Protein AF-A0A7K2QIN0-F1 (afdb_monomer)

Nearest PDB structures (foldseek):
  1wmi-assembly1_A  TM=4.877E-01  e=6.722E-01  Pyrococcus horikoshii OT3
  4yz2-assembly1_A  TM=4.339E-01  e=1.036E+00  Streptococcus pneumoniae
  4yw5-assembly1_A  TM=4.782E-01  e=1.805E+00  Streptococcus pneumoniae TIGR4
  7tug-assembly1_D  TM=4.801E-01  e=1.410E+00  Homo sapiens
  4yz5-assembly2_B  TM=4.231E-01  e=1.036E+00  Streptococcus pneumoniae

Mean predicted aligned error: 6.1 Å

Structure (mmCIF, N/CA/C/O backbone):
data_AF-A0A7K2QIN0-F1
#
_entry.id   AF-A0A7K2QIN0-F1
#
loop_
_atom_site.group_PDB
_atom_site.id
_atom_site.type_symbol
_atom_site.label_atom_id
_atom_site.label_alt_id
_atom_site.label_comp_id
_atom_site.label_asym_id
_atom_site.label_entity_id
_atom_site.label_seq_id
_atom_site.pdbx_PDB_ins_code
_atom_site.Cartn_x
_atom_site.Cartn_y
_atom_site.Cartn_z
_atom_site.occupancy
_atom_site.B_iso_or_equiv
_atom_site.auth_seq_id
_atom_site.auth_comp_id
_atom_site.auth_asym_id
_atom_site.auth_atom_id
_atom_site.pdbx_PDB_model_num
ATOM 1 N N . ARG A 1 1 ? -6.966 -1.795 -21.982 1.00 63.78 1 ARG A N 1
ATOM 2 C CA . ARG A 1 1 ? -6.096 -0.901 -21.179 1.00 63.78 1 ARG A CA 1
ATOM 3 C C . ARG A 1 1 ? -5.586 -1.725 -20.009 1.00 63.78 1 ARG A C 1
ATOM 5 O O . ARG A 1 1 ? -6.381 -2.480 -19.471 1.00 63.78 1 ARG A O 1
ATOM 12 N N . VAL A 1 2 ? -4.290 -1.674 -19.702 1.00 74.50 2 VAL A N 1
ATOM 13 C CA . VAL A 1 2 ? -3.728 -2.404 -18.558 1.00 74.50 2 VAL A CA 1
ATOM 14 C C . VAL A 1 2 ? -3.184 -1.369 -17.577 1.00 74.50 2 VAL A C 1
ATOM 16 O O . VAL A 1 2 ? -2.279 -0.613 -17.923 1.00 74.50 2 VAL A O 1
ATOM 19 N N . ASP A 1 3 ? -3.805 -1.284 -16.408 1.00 82.94 3 ASP A N 1
ATOM 20 C CA . ASP A 1 3 ? -3.507 -0.332 -15.332 1.00 82.94 3 ASP A CA 1
ATOM 21 C C . ASP A 1 3 ? -3.705 -1.020 -13.965 1.00 82.94 3 ASP A C 1
ATOM 23 O O . ASP A 1 3 ? -3.750 -2.253 -13.894 1.00 82.94 3 ASP A O 1
ATOM 27 N N . PHE A 1 4 ? -3.784 -0.258 -12.869 1.00 83.56 4 PHE A N 1
ATOM 28 C CA . PHE A 1 4 ? -3.933 -0.815 -11.519 1.00 83.56 4 PHE A CA 1
ATOM 29 C C . PHE A 1 4 ? -5.213 -1.629 -11.317 1.00 83.56 4 PHE A C 1
ATOM 31 O O . PHE A 1 4 ? -5.211 -2.538 -10.488 1.00 83.56 4 PHE A O 1
ATOM 38 N N . THR A 1 5 ? -6.263 -1.402 -12.110 1.00 85.25 5 THR A N 1
ATOM 39 C CA . THR A 1 5 ? -7.482 -2.225 -12.037 1.00 85.25 5 THR A CA 1
ATOM 40 C C . THR A 1 5 ? -7.203 -3.692 -12.383 1.00 85.25 5 THR A C 1
ATOM 42 O O . THR A 1 5 ? -7.852 -4.589 -11.851 1.00 85.25 5 THR A O 1
ATOM 45 N N . ALA A 1 6 ? -6.170 -3.964 -13.190 1.00 88.06 6 ALA A N 1
ATOM 46 C CA . ALA A 1 6 ? -5.749 -5.312 -13.571 1.00 88.06 6 ALA A CA 1
ATOM 47 C C . ALA A 1 6 ? -4.777 -5.974 -12.571 1.00 88.06 6 ALA A C 1
ATOM 49 O O . ALA A 1 6 ? -4.314 -7.093 -12.808 1.00 88.06 6 ALA A O 1
ATOM 50 N N . TRP A 1 7 ? -4.410 -5.301 -11.474 1.00 90.81 7 TRP A N 1
ATOM 51 C CA . TRP A 1 7 ? -3.478 -5.850 -10.489 1.00 90.81 7 TRP A CA 1
ATOM 52 C C . TRP A 1 7 ? -4.209 -6.748 -9.477 1.00 90.81 7 TRP A C 1
ATOM 54 O O . TRP A 1 7 ? -5.099 -6.276 -8.768 1.00 90.81 7 TRP A O 1
ATOM 64 N N . PRO A 1 8 ? -3.819 -8.027 -9.325 1.00 91.94 8 PRO A N 1
ATOM 65 C CA . PRO A 1 8 ? -4.333 -8.847 -8.238 1.00 91.94 8 PRO A CA 1
ATOM 66 C C . PRO A 1 8 ? -3.741 -8.395 -6.896 1.00 91.94 8 PRO A C 1
ATOM 68 O O . PRO A 1 8 ? -2.613 -7.890 -6.840 1.00 91.94 8 PRO A O 1
ATOM 71 N N . ALA A 1 9 ? -4.467 -8.652 -5.806 1.00 95.06 9 ALA A N 1
ATOM 72 C CA . ALA A 1 9 ? -3.942 -8.488 -4.454 1.00 95.06 9 ALA A CA 1
ATOM 73 C C . ALA A 1 9 ? -2.729 -9.408 -4.239 1.00 95.06 9 ALA A C 1
ATOM 75 O O . ALA A 1 9 ? -2.783 -10.603 -4.540 1.00 95.06 9 ALA A O 1
ATOM 76 N N . ARG A 1 10 ? -1.623 -8.863 -3.717 1.00 95.50 10 ARG A N 1
ATOM 77 C CA . ARG A 1 10 ? -0.371 -9.610 -3.497 1.00 95.50 10 ARG A CA 1
ATOM 78 C C . ARG A 1 10 ? 0.218 -9.382 -2.109 1.00 95.50 10 ARG A C 1
ATOM 80 O O . ARG A 1 10 ? -0.046 -8.378 -1.458 1.00 95.50 10 ARG A O 1
ATOM 87 N N . GLY A 1 11 ? 1.063 -10.314 -1.678 1.00 95.44 11 GLY A N 1
ATOM 88 C CA . GLY A 1 11 ? 1.735 -10.274 -0.381 1.00 95.44 11 GLY A CA 1
ATOM 89 C C . GLY A 1 11 ? 1.108 -11.206 0.659 1.00 95.44 11 GLY A C 1
ATOM 90 O O . GLY A 1 11 ? -0.050 -11.616 0.560 1.00 95.44 11 GLY A O 1
ATOM 91 N N . ALA A 1 12 ? 1.915 -11.570 1.655 1.00 95.12 12 ALA A N 1
ATOM 92 C CA . ALA A 1 12 ? 1.586 -12.602 2.639 1.00 95.12 12 ALA A CA 1
ATOM 93 C C . ALA A 1 12 ? 0.463 -12.205 3.616 1.00 95.12 12 ALA A C 1
ATOM 95 O O . ALA A 1 12 ? -0.107 -13.068 4.278 1.00 95.12 12 ALA A O 1
ATOM 96 N N . ARG A 1 13 ? 0.128 -10.912 3.710 1.00 97.12 13 ARG A N 1
ATOM 97 C CA . ARG A 1 13 ? -0.859 -10.371 4.661 1.00 97.12 13 ARG A CA 1
ATOM 98 C C . ARG A 1 13 ? -2.189 -10.009 4.006 1.00 97.12 13 ARG A C 1
ATOM 100 O O . ARG A 1 13 ? -3.019 -9.357 4.627 1.00 97.12 13 ARG A O 1
ATOM 107 N N . THR A 1 14 ? -2.423 -10.432 2.768 1.00 96.81 14 THR A N 1
ATOM 108 C CA . THR A 1 14 ? -3.680 -10.158 2.045 1.00 96.81 14 THR A CA 1
ATOM 109 C C . THR A 1 14 ? -4.922 -10.718 2.748 1.00 96.81 14 THR A C 1
ATOM 111 O O . THR A 1 14 ? -6.007 -10.173 2.577 1.00 96.81 14 THR A O 1
ATOM 114 N N . GLY A 1 15 ? -4.76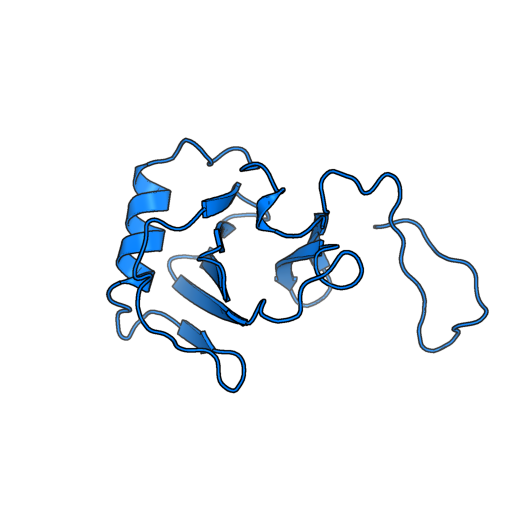9 -11.749 3.587 1.00 96.00 15 GLY A N 1
ATOM 115 C CA . GLY A 1 15 ? -5.832 -12.288 4.446 1.00 96.00 15 GLY A CA 1
ATOM 116 C C . GLY A 1 15 ? -5.899 -11.704 5.867 1.00 96.00 15 GLY A C 1
ATOM 117 O O . GLY A 1 15 ? -6.775 -12.097 6.639 1.00 96.00 15 GLY A O 1
ATOM 118 N N . ASP A 1 16 ? -4.996 -10.793 6.247 1.00 97.75 16 ASP A N 1
ATOM 119 C CA . ASP A 1 16 ? -4.919 -10.233 7.603 1.00 97.75 16 ASP A CA 1
ATOM 120 C C . ASP A 1 16 ? -5.995 -9.157 7.810 1.00 97.75 16 ASP A C 1
ATOM 122 O O . ASP A 1 16 ? -5.766 -7.954 7.668 1.00 97.75 16 ASP A O 1
ATOM 126 N N . ARG A 1 17 ? -7.210 -9.600 8.146 1.00 96.69 17 ARG A N 1
ATOM 127 C CA . ARG A 1 17 ? -8.368 -8.711 8.329 1.00 96.69 17 ARG A CA 1
ATOM 128 C C . ARG A 1 17 ? -8.130 -7.625 9.376 1.00 96.69 17 ARG A C 1
ATOM 130 O O . ARG A 1 17 ? -8.635 -6.519 9.216 1.00 96.69 17 ARG A O 1
ATOM 137 N N . THR A 1 18 ? -7.357 -7.914 10.421 1.00 97.12 18 THR A N 1
ATOM 138 C CA . THR A 1 18 ? -7.060 -6.947 11.483 1.00 97.12 18 THR A CA 1
ATO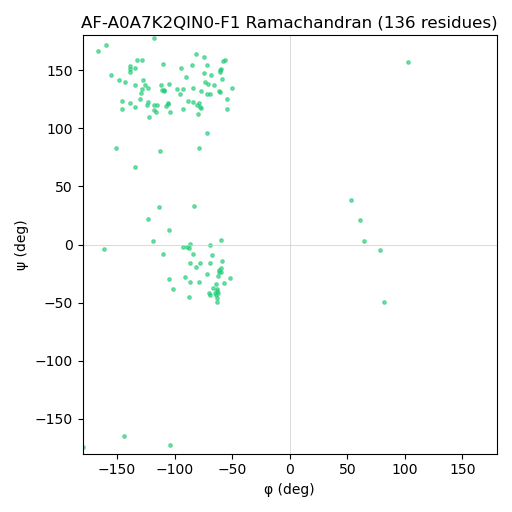M 139 C C . THR A 1 18 ? -6.167 -5.826 10.956 1.00 97.12 18 THR A C 1
ATOM 141 O O . THR A 1 18 ? -6.429 -4.656 11.234 1.00 97.12 18 THR A O 1
ATOM 144 N N . LEU A 1 19 ? -5.132 -6.156 10.176 1.00 96.81 19 LEU A N 1
ATOM 145 C CA . LEU A 1 19 ? -4.289 -5.161 9.511 1.00 96.81 19 LEU A CA 1
ATOM 146 C C . LEU A 1 19 ? -5.096 -4.327 8.507 1.00 96.81 19 LEU A C 1
ATOM 148 O O . LEU A 1 19 ? -5.010 -3.100 8.525 1.00 96.81 19 LEU A O 1
ATOM 152 N N . LEU A 1 20 ? -5.915 -4.977 7.677 1.00 97.06 20 LEU A N 1
ATOM 153 C CA . LEU A 1 20 ? -6.735 -4.288 6.676 1.00 97.06 20 LEU A CA 1
ATOM 154 C C . LEU A 1 20 ? -7.753 -3.339 7.322 1.00 97.06 20 LEU A C 1
ATOM 156 O O . LEU A 1 20 ? -7.895 -2.202 6.877 1.00 97.06 20 LEU A O 1
ATOM 160 N N . ALA A 1 21 ? -8.405 -3.761 8.409 1.00 95.56 21 ALA A N 1
ATOM 161 C CA . ALA A 1 21 ? -9.329 -2.916 9.161 1.00 95.56 21 ALA A CA 1
ATOM 162 C C . ALA A 1 21 ? -8.623 -1.702 9.782 1.00 95.56 21 ALA A C 1
ATOM 164 O O . ALA A 1 21 ? -9.161 -0.597 9.735 1.00 95.56 21 ALA A O 1
ATOM 165 N N . ARG A 1 22 ? -7.401 -1.866 10.314 1.00 95.75 22 ARG A N 1
ATOM 166 C CA . ARG A 1 22 ? -6.605 -0.725 10.802 1.00 95.75 22 ARG A CA 1
ATOM 167 C C . ARG A 1 22 ? -6.222 0.228 9.678 1.00 95.75 22 ARG A C 1
ATOM 169 O O . ARG A 1 22 ? -6.296 1.438 9.879 1.00 95.75 22 ARG A O 1
ATOM 176 N N . ALA A 1 23 ? -5.828 -0.295 8.520 1.00 96.25 23 ALA A N 1
ATOM 177 C CA . ALA A 1 23 ? -5.451 0.521 7.373 1.00 96.25 23 AL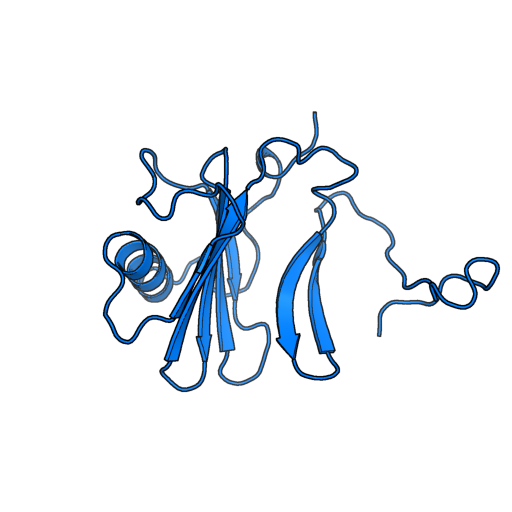A A CA 1
ATOM 178 C C . ALA A 1 23 ? -6.643 1.353 6.868 1.00 96.25 23 ALA A C 1
ATOM 180 O O . ALA A 1 23 ? -6.538 2.575 6.767 1.00 96.25 23 ALA A O 1
ATOM 181 N N . LEU A 1 24 ? -7.800 0.714 6.655 1.00 95.00 24 LEU A N 1
ATOM 182 C CA . LEU A 1 24 ? -9.035 1.390 6.244 1.00 95.00 24 LEU A CA 1
ATOM 183 C C . LEU A 1 24 ? -9.544 2.363 7.309 1.00 95.00 24 LEU A C 1
ATOM 185 O O . LEU A 1 24 ? -9.895 3.487 6.977 1.00 95.00 24 LEU A O 1
ATOM 189 N N . GLY A 1 25 ? -9.533 1.974 8.586 1.00 94.38 25 GLY A N 1
ATOM 190 C CA . GLY A 1 25 ? -9.935 2.857 9.682 1.00 94.38 25 GLY A CA 1
ATOM 191 C C . GLY A 1 25 ? -9.024 4.079 9.819 1.00 94.38 25 GLY A C 1
ATOM 192 O O . GLY A 1 25 ? -9.510 5.182 10.046 1.00 94.38 25 GLY A O 1
ATOM 193 N N . THR A 1 26 ? -7.712 3.907 9.615 1.00 95.12 26 THR A N 1
ATOM 194 C CA . THR A 1 26 ? -6.761 5.030 9.620 1.00 95.12 26 THR A CA 1
ATOM 195 C C . THR A 1 26 ? -7.010 5.970 8.446 1.00 95.12 26 THR A C 1
ATOM 197 O O . THR A 1 26 ? -6.889 7.176 8.615 1.00 95.12 26 THR A O 1
ATOM 200 N N . TRP A 1 27 ? -7.369 5.446 7.273 1.00 93.50 27 TRP A N 1
ATOM 201 C CA . TRP A 1 27 ? -7.732 6.284 6.131 1.00 93.50 27 TRP A CA 1
ATOM 202 C C . TRP A 1 27 ? -9.076 6.991 6.337 1.00 93.50 27 TRP A C 1
ATOM 204 O O . TRP A 1 27 ? -9.181 8.185 6.085 1.00 93.50 27 TRP A O 1
ATOM 214 N N . ALA A 1 28 ? -10.074 6.292 6.875 1.00 92.56 28 ALA A N 1
ATOM 215 C CA . ALA A 1 28 ? -11.390 6.856 7.146 1.00 92.56 28 ALA A CA 1
ATOM 216 C C . ALA A 1 28 ? -11.360 7.971 8.205 1.00 92.56 28 ALA A C 1
ATOM 218 O O . ALA A 1 28 ? -12.154 8.908 8.159 1.00 92.56 28 ALA A O 1
ATOM 219 N N . SER A 1 29 ? -10.473 7.864 9.195 1.00 92.06 29 SER A N 1
ATOM 220 C CA . SER A 1 29 ? -10.327 8.854 10.265 1.00 92.06 29 SER A CA 1
ATOM 221 C C . SER A 1 29 ? -8.885 8.880 10.785 1.00 92.06 29 SER A C 1
ATOM 223 O O . SER A 1 29 ? -8.576 8.241 11.799 1.00 92.06 29 SER A O 1
ATOM 225 N N . PRO A 1 30 ? -7.982 9.616 10.108 1.00 90.81 30 PRO A N 1
ATOM 226 C CA . PRO A 1 30 ? -6.604 9.760 10.550 1.00 90.81 30 PRO A CA 1
ATOM 227 C C . PRO A 1 30 ? -6.548 10.435 11.921 1.00 90.81 30 PRO A C 1
ATOM 229 O O . PRO A 1 30 ? -7.169 11.471 12.155 1.00 90.81 30 PRO A O 1
ATOM 232 N N . THR A 1 31 ? -5.781 9.862 12.843 1.00 90.56 31 THR A N 1
ATOM 233 C CA . THR A 1 31 ? -5.515 10.504 14.137 1.00 90.56 31 THR A CA 1
ATOM 234 C C . THR A 1 31 ? -4.401 11.539 14.002 1.00 90.56 31 THR A C 1
ATOM 236 O O . THR A 1 31 ? -3.599 11.473 13.073 1.00 90.56 31 THR A O 1
ATOM 239 N N . SER A 1 32 ? -4.256 12.435 14.982 1.00 87.69 32 SER A N 1
ATOM 240 C CA . SER A 1 32 ? -3.138 13.395 15.032 1.00 87.69 32 SER A CA 1
ATOM 241 C C . SER A 1 32 ? -1.748 12.741 15.073 1.00 87.69 32 SER A C 1
ATOM 243 O O . SER A 1 32 ? -0.754 13.378 14.738 1.00 87.69 32 SER A O 1
ATOM 245 N N . ALA A 1 33 ? -1.663 11.466 15.465 1.00 89.81 33 ALA A N 1
ATOM 246 C CA . ALA A 1 33 ? -0.428 10.684 15.453 1.00 89.81 33 ALA A CA 1
ATOM 247 C C . ALA A 1 33 ? -0.115 10.046 14.084 1.00 89.81 33 ALA A C 1
ATOM 249 O O . ALA A 1 33 ? 0.957 9.462 13.912 1.00 89.81 33 ALA A O 1
ATOM 250 N N . THR A 1 34 ? -1.048 10.116 13.130 1.00 94.06 34 THR A N 1
ATOM 251 C CA . THR A 1 34 ? -0.886 9.568 11.781 1.00 94.06 34 THR A CA 1
ATOM 252 C C . THR A 1 34 ? -0.250 10.618 10.882 1.00 94.06 34 THR A C 1
ATOM 254 O O . THR A 1 34 ? -0.782 11.713 10.717 1.00 94.06 34 THR A O 1
ATOM 257 N N . VAL A 1 35 ? 0.877 10.279 10.260 1.00 94.19 35 VAL A N 1
ATOM 258 C CA . VAL A 1 35 ? 1.495 11.150 9.253 1.00 94.19 35 VAL A CA 1
ATOM 259 C C . VAL A 1 35 ? 0.753 10.964 7.935 1.00 94.19 35 VAL A C 1
ATOM 261 O O . VAL A 1 35 ? 0.832 9.894 7.337 1.00 94.19 35 VAL A O 1
ATOM 264 N N . VAL A 1 36 ? 0.038 11.988 7.478 1.00 93.81 36 VAL A N 1
ATOM 265 C CA . VAL A 1 36 ? -0.672 11.963 6.192 1.00 93.81 36 VAL A CA 1
ATOM 266 C C . VAL A 1 36 ? 0.086 12.823 5.190 1.00 93.81 36 VAL A C 1
ATOM 268 O O . VAL A 1 36 ? 0.309 14.007 5.425 1.00 93.81 36 VAL A O 1
ATOM 271 N N . THR A 1 37 ? 0.488 12.217 4.078 1.00 91.75 37 THR A N 1
ATOM 272 C CA . THR A 1 37 ? 1.133 12.892 2.952 1.00 91.75 37 THR A CA 1
ATOM 273 C C . THR A 1 37 ? 0.246 12.743 1.729 1.00 91.75 37 THR A C 1
ATOM 275 O O . THR A 1 37 ? -0.026 11.630 1.283 1.00 91.75 37 THR A O 1
ATOM 278 N N . THR A 1 38 ? -0.204 13.861 1.173 1.00 88.50 38 THR A N 1
ATOM 279 C CA . THR A 1 38 ? -0.990 13.899 -0.060 1.00 88.50 38 THR A CA 1
ATOM 280 C C . THR A 1 38 ? -0.154 14.481 -1.189 1.00 88.50 38 THR A C 1
ATOM 282 O O . THR A 1 38 ? 0.502 15.513 -1.039 1.00 88.50 38 THR A O 1
ATOM 285 N N . ALA A 1 39 ? -0.174 13.822 -2.346 1.00 83.69 39 ALA A N 1
ATOM 286 C CA . ALA A 1 39 ? 0.322 14.429 -3.571 1.00 83.69 39 ALA A CA 1
ATOM 287 C C . ALA A 1 39 ? -0.481 15.712 -3.874 1.00 83.69 39 ALA A C 1
ATOM 289 O O . ALA A 1 39 ? -1.660 15.795 -3.511 1.00 83.69 39 ALA A O 1
ATOM 290 N N . PRO A 1 40 ? 0.114 16.711 -4.553 1.00 80.00 40 PRO A N 1
ATOM 291 C CA . PRO A 1 40 ? -0.606 17.916 -4.946 1.00 80.00 40 PRO A CA 1
ATOM 292 C C . PRO A 1 40 ? -1.921 17.566 -5.641 1.00 80.00 40 PRO A C 1
ATOM 294 O O . PRO A 1 40 ? -1.945 16.693 -6.508 1.00 80.00 40 PRO A O 1
ATOM 297 N N . THR A 1 41 ? -3.009 18.246 -5.269 1.00 76.12 41 THR A N 1
ATOM 298 C CA . THR A 1 41 ? -4.374 18.038 -5.798 1.00 76.12 41 THR A CA 1
ATOM 299 C C . THR A 1 41 ? -5.018 16.675 -5.500 1.00 76.12 41 THR A C 1
ATOM 301 O O . THR A 1 41 ? -6.139 16.440 -5.941 1.00 76.12 41 THR A O 1
ATOM 304 N N . ALA A 1 42 ? -4.362 15.781 -4.749 1.00 79.38 42 ALA A N 1
ATOM 305 C CA . ALA A 1 42 ? -4.980 14.549 -4.266 1.00 79.38 42 ALA A CA 1
ATOM 306 C C . ALA A 1 42 ? -5.895 14.844 -3.068 1.00 79.38 42 ALA A C 1
ATOM 308 O O . ALA A 1 42 ? -5.481 15.510 -2.117 1.00 79.38 42 ALA A O 1
ATOM 309 N N . SER A 1 43 ? -7.119 14.311 -3.086 1.00 81.19 43 SER A N 1
ATOM 310 C CA . SER A 1 43 ? -7.998 14.355 -1.914 1.00 81.19 43 SER A CA 1
ATOM 311 C C . SER A 1 43 ? -7.510 13.371 -0.847 1.00 81.19 43 SER A C 1
ATOM 313 O O . SER A 1 43 ? -7.106 12.253 -1.172 1.00 81.19 43 SER A O 1
ATOM 315 N N . ALA A 1 44 ? -7.569 13.770 0.425 1.00 82.38 44 ALA A N 1
ATOM 316 C CA . ALA A 1 44 ? -7.349 12.878 1.565 1.00 82.38 44 ALA A CA 1
ATOM 317 C C . ALA A 1 44 ? -8.631 12.167 2.021 1.00 82.38 44 ALA A C 1
ATOM 319 O O . ALA A 1 44 ? -8.579 11.369 2.956 1.00 82.38 44 ALA A O 1
ATOM 320 N N . GLU A 1 45 ? -9.774 12.475 1.402 1.00 84.88 45 GLU A N 1
ATOM 321 C CA . GLU A 1 45 ? -11.057 11.940 1.838 1.00 84.88 45 GLU A CA 1
ATOM 322 C C . GLU A 1 45 ? -11.088 10.409 1.762 1.00 84.88 45 GLU A C 1
ATOM 324 O O . GLU A 1 45 ? -10.403 9.822 0.908 1.00 84.88 45 GLU A O 1
ATOM 329 N N . PRO A 1 46 ? -11.877 9.765 2.639 1.00 81.12 46 PRO A N 1
ATOM 330 C CA . PRO A 1 46 ? -12.108 8.329 2.591 1.00 81.12 46 PRO A CA 1
ATOM 331 C C . PRO A 1 46 ? -12.651 7.891 1.221 1.00 81.12 46 PRO A C 1
ATOM 333 O O . PRO A 1 46 ? -13.211 8.708 0.486 1.00 81.12 46 PRO A O 1
ATOM 336 N N . PRO A 1 47 ? -12.508 6.609 0.856 1.00 79.25 47 PRO A N 1
ATOM 337 C CA . PRO A 1 47 ? -13.011 6.134 -0.420 1.00 79.25 47 PRO A CA 1
ATOM 338 C C . PRO A 1 47 ? -14.542 6.093 -0.408 1.00 79.25 47 PRO A C 1
ATOM 340 O O . PRO A 1 47 ? -15.151 5.624 0.554 1.00 79.25 47 PRO A O 1
ATOM 343 N N . GLU A 1 48 ? -15.161 6.530 -1.504 1.00 81.62 48 GLU A N 1
ATOM 344 C CA . GLU A 1 48 ? -16.620 6.464 -1.680 1.00 81.62 48 GLU A CA 1
ATOM 345 C C . GLU A 1 48 ? -17.121 5.027 -1.904 1.00 81.62 48 GLU A C 1
ATOM 347 O O . GLU A 1 48 ? -18.261 4.691 -1.590 1.00 81.62 48 GLU A O 1
ATOM 352 N N . HIS A 1 49 ? -16.248 4.160 -2.422 1.00 84.25 49 HIS A N 1
ATOM 353 C CA . HIS A 1 49 ? -16.531 2.765 -2.752 1.00 84.25 49 HIS A CA 1
ATOM 354 C C . HIS A 1 49 ? -15.491 1.839 -2.112 1.00 84.25 49 HIS A C 1
ATOM 356 O O . HIS A 1 49 ? -14.384 2.284 -1.812 1.00 84.25 49 HIS A O 1
ATOM 362 N N . PRO A 1 50 ? -15.784 0.539 -1.919 1.00 86.88 50 PRO A N 1
ATOM 363 C CA . PRO A 1 50 ? -14.795 -0.404 -1.408 1.00 86.88 50 PRO A CA 1
ATOM 364 C C . PRO A 1 50 ? -13.520 -0.391 -2.270 1.00 86.88 50 PRO A C 1
ATOM 366 O O . PRO A 1 50 ? -13.589 -0.738 -3.453 1.00 86.88 50 PRO A O 1
ATOM 369 N N . PRO A 1 51 ? -12.358 -0.003 -1.716 1.00 92.56 51 PRO A N 1
ATOM 370 C CA . PRO A 1 51 ? -11.144 0.100 -2.504 1.00 92.56 51 PRO A CA 1
ATOM 371 C C . PRO A 1 51 ? -10.583 -1.290 -2.825 1.00 92.56 51 PRO A C 1
ATOM 373 O O . PRO A 1 51 ? -10.656 -2.226 -2.023 1.00 92.56 51 PRO A O 1
ATOM 376 N N . GLN A 1 52 ? -9.960 -1.419 -3.992 1.00 93.94 52 GLN A N 1
ATOM 377 C CA . GLN A 1 52 ? -9.253 -2.622 -4.410 1.00 93.94 52 GLN A CA 1
ATOM 378 C C . GLN A 1 52 ? -7.956 -2.777 -3.609 1.00 93.94 52 GLN A C 1
ATOM 380 O O . GLN A 1 52 ? -7.135 -1.863 -3.534 1.00 93.94 52 GLN A O 1
ATOM 385 N N . LEU A 1 53 ? -7.735 -3.962 -3.040 1.00 96.50 53 LEU A N 1
ATOM 386 C CA . LEU A 1 53 ? -6.466 -4.304 -2.401 1.00 96.50 53 LEU A CA 1
ATOM 387 C C . LEU A 1 53 ? -5.424 -4.667 -3.465 1.00 96.50 53 LEU A C 1
ATOM 389 O O . LEU A 1 53 ? -5.613 -5.623 -4.214 1.00 96.50 53 LEU A O 1
ATOM 393 N N . LEU A 1 54 ? -4.298 -3.954 -3.485 1.00 95.44 54 LEU A N 1
ATOM 394 C CA . LEU A 1 54 ?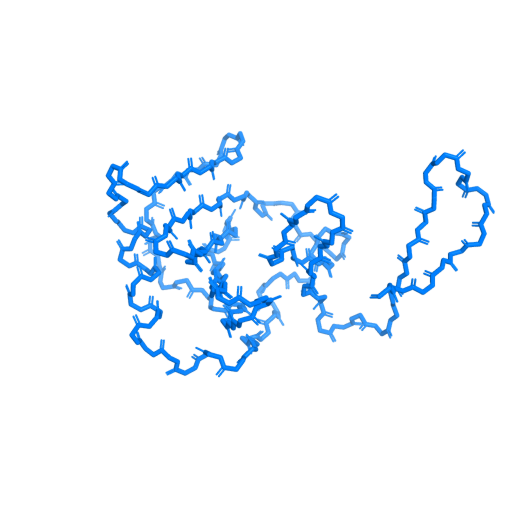 -3.172 -4.255 -4.376 1.00 95.44 54 LEU A CA 1
ATOM 395 C C . LEU A 1 54 ? -2.041 -4.988 -3.656 1.00 95.44 54 LEU A C 1
ATOM 397 O O . LEU A 1 54 ? -1.412 -5.886 -4.222 1.00 95.44 54 LEU A O 1
ATOM 401 N N . PHE A 1 55 ? -1.773 -4.614 -2.405 1.00 96.81 55 PHE A N 1
ATOM 402 C CA . PHE A 1 55 ? -0.716 -5.227 -1.612 1.00 96.81 55 PHE A CA 1
ATOM 403 C C . PHE A 1 55 ? -1.044 -5.247 -0.125 1.00 96.81 55 PHE A C 1
ATOM 405 O O . PHE A 1 55 ? -1.545 -4.261 0.405 1.00 96.81 55 PHE A O 1
ATOM 412 N N . ALA A 1 56 ? -0.681 -6.328 0.557 1.00 97.94 56 ALA A N 1
ATOM 413 C CA . ALA A 1 56 ? -0.532 -6.346 2.006 1.00 97.94 56 ALA A CA 1
ATOM 414 C C . ALA A 1 56 ? 0.615 -7.283 2.395 1.00 97.94 56 ALA A C 1
ATOM 416 O O . ALA A 1 56 ? 0.602 -8.476 2.070 1.00 97.94 56 ALA A O 1
ATOM 417 N N . GLY A 1 57 ? 1.604 -6.769 3.118 1.00 96.56 57 GLY A N 1
ATOM 418 C CA . GLY A 1 57 ? 2.765 -7.561 3.511 1.00 96.56 57 GLY A CA 1
ATOM 419 C C . GLY A 1 57 ? 3.776 -6.791 4.341 1.00 96.56 57 GLY A C 1
ATOM 420 O O . GLY A 1 57 ? 3.563 -5.633 4.692 1.00 96.56 57 GLY A O 1
ATOM 421 N N . ASP A 1 58 ? 4.895 -7.454 4.611 1.00 95.25 58 ASP A N 1
ATOM 422 C CA . ASP A 1 58 ? 5.988 -6.938 5.427 1.00 95.25 58 ASP A CA 1
ATOM 423 C C . ASP A 1 58 ? 7.237 -6.710 4.542 1.00 95.25 58 ASP A C 1
ATOM 425 O O . ASP A 1 58 ? 8.117 -7.569 4.477 1.00 95.25 58 ASP A O 1
ATOM 429 N N . PRO A 1 59 ? 7.322 -5.590 3.793 1.00 90.12 59 PRO A N 1
ATOM 430 C CA . PRO A 1 59 ? 8.448 -5.286 2.896 1.00 90.12 59 PRO A CA 1
ATOM 431 C C . PRO A 1 59 ? 9.765 -4.967 3.627 1.00 90.12 59 PRO A C 1
ATOM 433 O O . PRO A 1 59 ? 10.790 -4.666 3.023 1.00 90.12 59 PRO A O 1
ATOM 436 N N . GLY A 1 60 ? 9.779 -4.976 4.952 1.00 87.06 60 GLY A N 1
ATOM 437 C CA . GLY A 1 60 ? 11.003 -4.787 5.710 1.00 87.06 60 GLY A CA 1
ATOM 438 C C . GLY A 1 60 ? 10.811 -5.157 7.171 1.00 87.06 60 GLY A C 1
ATOM 439 O O . GLY A 1 60 ? 9.674 -5.290 7.632 1.00 87.06 60 GLY A O 1
ATOM 440 N N . PRO A 1 61 ? 11.909 -5.305 7.927 1.00 86.75 61 PRO A N 1
ATOM 441 C CA . PRO A 1 61 ? 11.838 -5.620 9.346 1.00 86.75 61 PRO A CA 1
ATOM 442 C C . PRO A 1 61 ? 10.958 -4.616 10.098 1.00 86.75 61 PRO A C 1
ATOM 444 O O . PRO A 1 61 ? 11.158 -3.402 10.007 1.00 86.75 61 PRO A O 1
ATOM 447 N N . GLY A 1 62 ? 9.954 -5.126 10.816 1.00 90.19 62 GLY A N 1
ATOM 448 C CA . GLY A 1 62 ? 9.036 -4.312 11.620 1.00 90.19 62 GLY A CA 1
ATOM 449 C C . GLY A 1 62 ? 8.223 -3.282 10.827 1.00 90.19 62 GLY A C 1
ATOM 450 O O . GLY A 1 62 ? 7.780 -2.296 11.418 1.00 90.19 62 GLY A O 1
ATOM 451 N N . THR A 1 63 ? 8.074 -3.475 9.511 1.00 93.81 63 THR A N 1
ATOM 452 C CA . THR A 1 63 ? 7.347 -2.570 8.616 1.00 93.81 63 THR A CA 1
ATOM 453 C C . THR A 1 63 ? 6.230 -3.331 7.918 1.00 93.81 63 THR A C 1
ATOM 455 O O . THR A 1 63 ? 6.512 -4.144 7.042 1.00 93.81 63 THR A O 1
ATOM 458 N N . ALA A 1 64 ? 4.979 -3.040 8.270 1.00 96.38 64 ALA A N 1
ATOM 459 C CA . ALA A 1 64 ? 3.806 -3.553 7.569 1.00 96.38 64 ALA A CA 1
ATOM 460 C C . ALA A 1 64 ? 3.296 -2.498 6.584 1.00 96.38 64 ALA A C 1
ATOM 462 O O . ALA A 1 64 ? 3.173 -1.325 6.939 1.00 96.38 64 ALA A O 1
ATO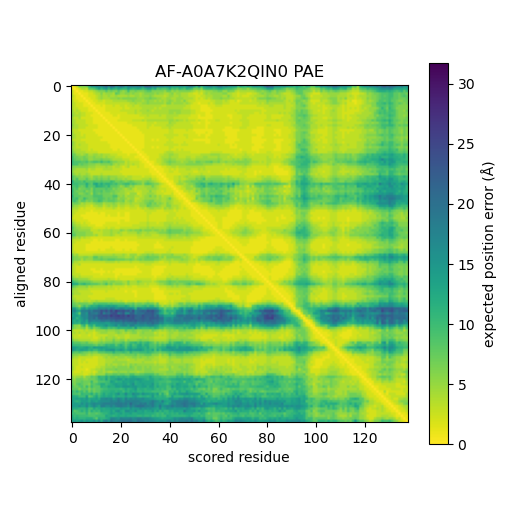M 463 N N . VAL A 1 65 ? 2.993 -2.910 5.354 1.00 97.38 65 VAL A N 1
ATOM 464 C CA . VAL A 1 65 ? 2.483 -2.029 4.298 1.00 97.38 65 VAL A CA 1
ATOM 465 C C . VAL A 1 65 ? 1.214 -2.612 3.702 1.00 97.38 65 VAL A C 1
ATOM 467 O O . VAL A 1 65 ? 1.169 -3.794 3.358 1.00 97.38 65 VAL A O 1
ATOM 470 N N . VAL A 1 66 ? 0.204 -1.759 3.538 1.00 97.88 66 VAL A N 1
ATOM 471 C CA . VAL A 1 66 ? -1.027 -2.053 2.799 1.00 97.88 66 VAL A CA 1
ATOM 472 C C . VAL A 1 66 ? -1.192 -1.013 1.701 1.00 97.88 66 VAL A C 1
ATOM 474 O O . VAL A 1 66 ? -1.012 0.178 1.946 1.00 97.88 66 VAL A O 1
ATOM 477 N N . VAL A 1 67 ? -1.523 -1.455 0.492 1.00 96.69 67 VAL A N 1
ATOM 478 C CA . VAL A 1 67 ? -1.772 -0.572 -0.646 1.00 96.69 67 VAL A CA 1
ATOM 479 C C . VAL A 1 67 ? -3.163 -0.817 -1.202 1.00 96.69 67 VAL A C 1
ATOM 481 O O . VAL A 1 67 ? -3.482 -1.934 -1.618 1.00 96.69 67 VAL A O 1
ATOM 484 N N . PHE A 1 68 ? -3.947 0.253 -1.239 1.00 95.31 68 PHE A N 1
ATOM 485 C CA . PHE A 1 68 ? -5.283 0.305 -1.810 1.00 95.31 68 PHE A CA 1
ATOM 486 C C . PHE A 1 68 ? -5.306 1.132 -3.093 1.00 95.31 68 PHE A C 1
ATOM 488 O O . PHE A 1 68 ? -4.477 2.024 -3.282 1.00 95.31 68 PHE A O 1
ATOM 495 N N . HIS A 1 69 ? -6.289 0.840 -3.938 1.00 92.25 69 HIS A N 1
ATOM 496 C CA . HIS A 1 69 ? -6.641 1.608 -5.122 1.00 92.25 69 HIS A CA 1
ATOM 497 C C . HIS A 1 69 ? -8.147 1.889 -5.121 1.00 92.25 69 HIS A C 1
ATOM 499 O O . HIS A 1 69 ? -8.933 0.947 -5.026 1.00 92.25 69 HIS A O 1
ATOM 505 N N . ASP A 1 70 ? -8.556 3.153 -5.219 1.00 88.75 70 ASP A N 1
ATOM 506 C CA . ASP A 1 70 ? -9.973 3.565 -5.204 1.00 88.75 70 ASP A CA 1
ATOM 507 C C . ASP A 1 70 ? -10.454 4.160 -6.533 1.00 88.75 70 ASP A C 1
ATOM 509 O O . ASP A 1 70 ? -11.344 5.002 -6.546 1.00 88.75 70 ASP A O 1
ATOM 513 N N . ALA A 1 71 ? -9.885 3.671 -7.638 1.00 81.38 71 ALA A N 1
ATOM 514 C CA . ALA A 1 71 ? -10.033 4.155 -9.016 1.00 81.38 71 ALA A CA 1
ATOM 515 C 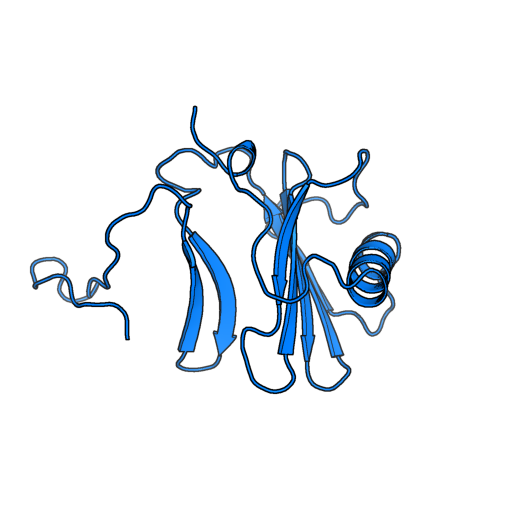C . ALA A 1 71 ? -9.136 5.351 -9.367 1.00 81.38 71 ALA A C 1
ATOM 517 O O . ALA A 1 71 ? -8.408 5.269 -10.358 1.00 81.38 71 ALA A O 1
ATOM 518 N N . ASP A 1 72 ? -9.125 6.397 -8.539 1.00 82.44 72 ASP A N 1
ATOM 519 C CA . ASP A 1 72 ? -8.416 7.651 -8.849 1.00 82.44 72 ASP A CA 1
ATOM 520 C C . ASP A 1 72 ? -7.179 7.895 -7.974 1.00 82.44 72 ASP A C 1
ATOM 522 O O . ASP A 1 72 ? -6.395 8.822 -8.220 1.00 82.44 72 ASP A O 1
ATOM 526 N N . ARG A 1 73 ? -6.969 7.074 -6.937 1.00 88.69 73 ARG A N 1
ATOM 527 C CA . ARG A 1 73 ? -5.833 7.204 -6.025 1.00 88.69 73 ARG A CA 1
ATOM 528 C C . ARG A 1 73 ? -5.226 5.853 -5.661 1.00 88.69 73 ARG A C 1
ATOM 530 O O . ARG A 1 73 ? -5.902 4.834 -5.527 1.00 88.69 73 ARG A O 1
ATOM 537 N N . ILE A 1 74 ? -3.917 5.873 -5.428 1.00 91.62 74 ILE A N 1
ATOM 538 C CA . ILE A 1 74 ? -3.211 4.880 -4.623 1.00 91.62 74 ILE A CA 1
ATOM 539 C C . ILE A 1 74 ? -3.089 5.425 -3.210 1.00 91.62 74 ILE A C 1
ATOM 541 O O . ILE A 1 74 ? -2.583 6.529 -3.001 1.00 91.62 74 ILE A O 1
ATOM 545 N N . VAL A 1 75 ? -3.476 4.603 -2.240 1.00 93.81 75 VAL A N 1
ATOM 546 C CA . VAL A 1 75 ? -3.289 4.892 -0.820 1.00 93.81 75 VAL A CA 1
ATOM 547 C C . VAL A 1 75 ? -2.386 3.833 -0.221 1.00 93.81 75 VAL A C 1
ATOM 549 O O . VAL A 1 75 ? -2.733 2.651 -0.177 1.00 93.81 75 VAL A O 1
ATOM 552 N N . ARG A 1 76 ? -1.211 4.258 0.242 1.00 95.62 76 ARG A N 1
ATOM 553 C CA . ARG A 1 76 ? -0.253 3.401 0.933 1.00 95.62 76 ARG A CA 1
ATOM 554 C C . ARG A 1 76 ? -0.291 3.688 2.421 1.00 95.62 76 ARG A C 1
ATOM 556 O O . ARG A 1 76 ? 0.129 4.745 2.879 1.00 95.62 76 ARG A O 1
ATOM 563 N N . TYR A 1 77 ? -0.731 2.695 3.167 1.00 96.69 77 TYR A N 1
ATOM 564 C CA . TYR A 1 77 ? -0.659 2.665 4.611 1.00 96.69 77 TYR A CA 1
ATOM 565 C C . TYR A 1 77 ? 0.617 1.959 5.063 1.00 96.69 77 TYR A C 1
ATOM 567 O O . TYR A 1 77 ? 0.929 0.878 4.561 1.00 96.69 77 TYR A O 1
ATOM 575 N N . THR A 1 78 ? 1.331 2.546 6.022 1.00 96.69 78 THR A N 1
ATOM 576 C CA . THR A 1 78 ? 2.533 1.947 6.617 1.00 96.69 78 THR A CA 1
ATOM 577 C C . THR A 1 78 ? 2.442 1.957 8.141 1.00 96.69 78 THR A C 1
ATOM 579 O O . THR A 1 78 ? 2.192 3.004 8.736 1.00 96.69 78 THR A O 1
ATOM 582 N N . GLU A 1 79 ? 2.699 0.811 8.777 1.00 95.50 79 GLU A N 1
ATOM 583 C CA . GLU A 1 79 ? 3.004 0.716 10.210 1.00 95.50 79 GLU A CA 1
ATOM 584 C C . GLU A 1 79 ? 4.492 0.401 10.380 1.00 95.50 79 GLU A C 1
ATOM 586 O O . GLU A 1 79 ? 4.958 -0.650 9.939 1.00 95.50 79 GLU A O 1
ATOM 591 N N . ARG A 1 80 ? 5.244 1.291 11.038 1.00 92.69 80 ARG A N 1
ATOM 592 C CA . ARG A 1 80 ? 6.665 1.071 11.353 1.00 92.69 80 ARG A CA 1
ATOM 593 C C . ARG A 1 80 ? 6.979 1.541 12.762 1.00 92.69 80 ARG A C 1
ATOM 595 O O . ARG A 1 80 ? 6.780 2.710 13.085 1.00 92.69 80 ARG A O 1
ATOM 602 N N . GLY A 1 81 ? 7.474 0.635 13.606 1.00 87.69 81 GLY A N 1
ATOM 603 C CA . GLY A 1 81 ? 7.848 0.965 14.988 1.00 87.69 81 GLY A CA 1
ATOM 604 C C . GLY A 1 81 ? 6.718 1.644 15.778 1.00 87.69 81 GLY A C 1
ATOM 605 O O . GLY A 1 81 ? 6.964 2.606 16.498 1.00 87.69 81 GLY A O 1
ATOM 606 N N . GLY A 1 82 ? 5.469 1.210 15.569 1.00 84.50 82 GLY A N 1
ATOM 607 C CA . GLY A 1 82 ? 4.275 1.781 16.207 1.00 84.50 82 GLY A CA 1
ATOM 608 C C . GLY A 1 82 ? 3.759 3.092 15.598 1.00 84.50 82 GLY A C 1
ATOM 609 O O . GLY A 1 82 ? 2.699 3.567 16.000 1.00 84.50 82 GLY A O 1
ATOM 610 N N . ARG A 1 83 ? 4.458 3.673 14.616 1.00 92.00 83 ARG A N 1
ATOM 611 C CA . ARG A 1 83 ? 4.002 4.861 13.880 1.00 92.00 83 ARG A CA 1
ATOM 612 C C . ARG A 1 83 ? 3.194 4.457 12.657 1.00 92.00 83 ARG A C 1
ATOM 614 O O . ARG A 1 83 ? 3.526 3.474 11.998 1.00 92.00 83 ARG A O 1
ATOM 621 N N . ARG A 1 84 ? 2.166 5.250 12.353 1.00 95.62 84 ARG A N 1
ATOM 622 C CA . ARG A 1 84 ? 1.291 5.079 11.191 1.00 95.62 84 ARG A CA 1
ATOM 623 C C . ARG A 1 84 ? 1.503 6.212 10.204 1.00 95.62 84 ARG A C 1
ATOM 625 O O . ARG A 1 84 ? 1.563 7.374 10.613 1.00 95.62 84 ARG A O 1
ATOM 632 N N . SER A 1 85 ? 1.565 5.880 8.923 1.00 95.12 85 SER A N 1
ATOM 633 C CA . SER A 1 85 ? 1.524 6.870 7.852 1.00 95.12 85 SER A CA 1
ATOM 634 C C . SER A 1 85 ? 0.579 6.465 6.729 1.00 95.12 85 SER A C 1
ATOM 636 O O . SER A 1 85 ? 0.350 5.277 6.489 1.00 95.12 85 SER A O 1
ATOM 638 N N . LEU A 1 86 ? 0.042 7.477 6.053 1.00 94.56 86 LEU A N 1
ATOM 639 C CA . LEU A 1 86 ? -0.728 7.367 4.824 1.00 94.56 86 LEU A CA 1
ATOM 640 C C . LEU A 1 86 ? -0.072 8.236 3.760 1.00 94.56 86 LEU A C 1
ATOM 642 O O . LEU A 1 86 ? 0.028 9.449 3.930 1.00 94.56 86 LEU A O 1
ATOM 646 N N . ASP A 1 87 ? 0.341 7.615 2.664 1.00 93.19 87 ASP A N 1
ATOM 647 C CA . ASP A 1 87 ? 0.753 8.315 1.453 1.00 93.19 87 ASP A CA 1
ATOM 648 C C . ASP A 1 87 ? -0.352 8.167 0.407 1.00 93.19 87 ASP A C 1
ATOM 650 O O . ASP A 1 87 ? -0.707 7.046 0.035 1.00 93.19 87 ASP A O 1
ATOM 654 N N . ILE A 1 88 ? -0.893 9.288 -0.062 1.00 91.06 88 ILE A N 1
ATOM 655 C CA . ILE A 1 88 ? -1.992 9.334 -1.027 1.00 91.06 88 ILE A CA 1
ATOM 656 C C . ILE A 1 88 ? -1.482 9.972 -2.314 1.00 91.06 88 ILE A C 1
ATOM 658 O O . ILE A 1 88 ? -1.038 11.122 -2.317 1.00 91.06 88 ILE A O 1
ATOM 662 N N . ALA A 1 89 ? -1.554 9.228 -3.413 1.00 88.44 89 ALA A N 1
ATOM 663 C CA . ALA A 1 89 ? -1.111 9.666 -4.729 1.00 88.44 89 ALA A CA 1
ATOM 664 C C . ALA A 1 89 ? -2.216 9.468 -5.768 1.00 88.44 89 ALA A C 1
ATOM 666 O O . ALA A 1 89 ? -2.913 8.461 -5.745 1.00 88.44 89 ALA A O 1
ATOM 667 N N . ARG A 1 90 ? -2.345 10.420 -6.689 1.00 83.31 90 ARG A N 1
ATOM 668 C CA . ARG A 1 90 ? -3.271 10.373 -7.828 1.00 83.31 90 ARG A CA 1
ATOM 669 C C . ARG A 1 90 ? -2.878 9.296 -8.853 1.00 83.31 90 ARG A C 1
ATOM 671 O O . ARG A 1 90 ? -1.684 9.059 -9.058 1.00 83.31 90 ARG A O 1
ATOM 678 N N . THR A 1 91 ? -3.863 8.660 -9.492 1.00 76.50 91 THR A N 1
ATOM 679 C CA . THR A 1 91 ? -3.687 7.644 -10.557 1.00 76.50 91 THR A CA 1
ATOM 680 C C . THR A 1 91 ? -4.290 8.037 -11.895 1.00 76.50 91 THR A C 1
ATOM 682 O O . THR A 1 91 ? -4.218 7.244 -12.828 1.00 76.50 91 THR A O 1
ATOM 685 N N . ASP A 1 92 ? -4.851 9.234 -12.020 1.00 59.03 92 ASP A N 1
ATOM 686 C CA . ASP A 1 92 ? -5.712 9.651 -13.135 1.00 59.03 92 ASP A CA 1
ATOM 687 C C . ASP A 1 92 ? -5.065 9.585 -14.534 1.00 59.03 92 ASP A C 1
ATOM 689 O O . ASP A 1 92 ? -5.783 9.489 -15.523 1.00 59.03 92 ASP A O 1
ATOM 693 N N . ASP A 1 93 ? -3.737 9.445 -14.628 1.00 48.81 93 ASP A N 1
ATOM 694 C CA . ASP A 1 93 ? -3.016 9.151 -15.881 1.00 48.81 93 ASP A CA 1
ATOM 695 C C . ASP A 1 93 ? -2.148 7.875 -15.830 1.00 48.81 93 ASP A C 1
ATOM 697 O O . ASP A 1 93 ? -1.205 7.683 -16.608 1.00 48.81 93 ASP A O 1
ATOM 701 N N . ALA A 1 94 ? -2.441 6.953 -14.912 1.00 51.91 94 ALA A N 1
ATOM 702 C CA . ALA A 1 94 ? -1.746 5.678 -14.815 1.00 51.91 94 ALA A CA 1
ATOM 703 C C . ALA A 1 94 ? -2.153 4.760 -15.984 1.00 51.91 94 ALA A C 1
ATOM 705 O O . ALA A 1 94 ? -3.185 4.088 -15.970 1.00 51.91 94 ALA A O 1
ATOM 706 N N . ASN A 1 95 ? -1.336 4.766 -17.037 1.00 50.31 95 ASN A N 1
ATOM 707 C CA . ASN A 1 95 ? -1.385 3.836 -18.166 1.00 50.31 95 ASN A CA 1
ATOM 708 C C . ASN A 1 95 ? -0.242 2.804 -18.046 1.00 50.31 95 ASN A C 1
ATOM 710 O O . ASN A 1 95 ? 0.464 2.778 -17.041 1.00 50.31 95 ASN A O 1
ATOM 714 N N . VAL A 1 96 ? -0.026 1.962 -19.062 1.00 45.31 96 VAL A N 1
ATOM 715 C CA . VAL A 1 96 ? 1.040 0.933 -19.072 1.00 45.31 96 VAL A CA 1
ATOM 716 C C . VAL A 1 96 ? 2.431 1.504 -18.728 1.00 45.31 96 VAL A C 1
ATOM 718 O O . VAL A 1 96 ? 3.259 0.794 -18.160 1.00 45.31 96 VAL A O 1
ATOM 721 N N . THR A 1 97 ? 2.685 2.781 -19.026 1.00 48.81 97 THR A N 1
ATOM 722 C CA . THR A 1 97 ? 3.958 3.466 -18.765 1.00 48.81 97 THR A CA 1
ATOM 723 C C . THR A 1 97 ? 4.110 3.901 -17.302 1.00 48.81 97 THR A C 1
ATOM 725 O O . THR A 1 97 ? 5.222 3.878 -16.778 1.00 48.81 97 THR A O 1
ATOM 728 N N . THR A 1 98 ? 3.015 4.245 -16.616 1.00 56.34 98 THR A N 1
ATOM 729 C CA . THR A 1 98 ? 3.040 4.780 -15.238 1.00 56.34 98 THR A CA 1
ATOM 730 C C . THR A 1 98 ? 2.598 3.750 -14.187 1.00 56.34 98 THR A C 1
ATOM 732 O O . THR A 1 98 ? 3.120 3.744 -13.074 1.00 56.34 98 THR A O 1
ATOM 735 N N . ALA A 1 99 ? 1.721 2.803 -14.543 1.00 68.69 99 ALA A N 1
ATOM 736 C CA . ALA A 1 99 ? 1.276 1.680 -13.705 1.00 68.69 99 ALA A CA 1
ATOM 737 C C . ALA A 1 99 ? 2.256 0.488 -13.740 1.00 68.69 99 ALA A C 1
ATOM 739 O O . ALA A 1 99 ? 1.848 -0.673 -13.698 1.00 68.69 99 ALA A O 1
ATOM 740 N N . ALA A 1 100 ? 3.556 0.762 -13.865 1.00 77.50 100 ALA A N 1
ATOM 741 C CA . ALA A 1 100 ? 4.596 -0.257 -13.980 1.00 77.50 100 ALA A CA 1
ATOM 742 C C . ALA A 1 100 ? 5.097 -0.746 -12.610 1.00 77.50 100 ALA A C 1
ATOM 744 O O . ALA A 1 100 ? 5.470 -1.909 -12.460 1.00 77.50 100 ALA A O 1
ATOM 745 N N . ALA A 1 101 ? 5.114 0.121 -11.593 1.00 84.50 101 ALA A N 1
ATOM 746 C CA . ALA A 1 101 ? 5.622 -0.227 -10.270 1.00 84.50 101 ALA A CA 1
ATOM 747 C C . ALA A 1 101 ? 5.021 0.642 -9.158 1.00 84.50 101 ALA A C 1
ATOM 749 O O . ALA A 1 101 ? 4.831 1.843 -9.331 1.00 84.50 101 ALA A O 1
ATOM 750 N N . LEU A 1 102 ? 4.827 0.051 -7.981 1.00 86.25 102 LEU A N 1
ATOM 751 C CA . LEU A 1 102 ? 4.482 0.747 -6.742 1.00 86.25 102 LEU A CA 1
ATOM 752 C C . LEU A 1 102 ? 5.657 0.683 -5.779 1.00 86.25 102 LEU A C 1
ATOM 754 O O . LEU A 1 102 ? 6.220 -0.385 -5.560 1.00 86.25 102 LEU A O 1
ATOM 758 N N . THR A 1 103 ? 6.027 1.810 -5.175 1.00 88.50 103 THR A N 1
ATOM 759 C CA . THR A 1 103 ? 7.031 1.803 -4.102 1.00 88.50 103 THR A CA 1
ATOM 760 C C . THR A 1 103 ? 6.347 1.382 -2.803 1.00 88.50 103 THR A C 1
ATOM 762 O O . THR A 1 103 ? 5.429 2.060 -2.350 1.00 88.50 103 THR A O 1
ATOM 765 N N . LEU A 1 104 ? 6.793 0.291 -2.185 1.00 87.94 104 LEU A N 1
ATOM 766 C CA . LEU A 1 104 ? 6.267 -0.190 -0.903 1.00 87.94 104 LEU A CA 1
ATOM 767 C C . LEU A 1 104 ? 6.993 0.472 0.266 1.00 87.94 104 LEU A C 1
ATOM 769 O O . LEU A 1 104 ? 6.361 0.975 1.184 1.00 87.94 104 LEU A O 1
ATOM 773 N N . THR A 1 105 ? 8.318 0.549 0.186 1.00 86.31 105 THR A N 1
ATOM 774 C CA . THR A 1 105 ? 9.170 1.222 1.171 1.00 86.31 105 THR A CA 1
ATOM 775 C C . THR A 1 105 ? 10.265 1.997 0.461 1.00 86.31 105 THR A C 1
ATOM 777 O O . THR A 1 105 ? 10.647 1.674 -0.669 1.00 86.31 105 THR A O 1
ATOM 780 N N . ARG A 1 106 ? 10.762 3.045 1.115 1.00 81.19 106 ARG A N 1
ATOM 781 C CA . ARG A 1 106 ? 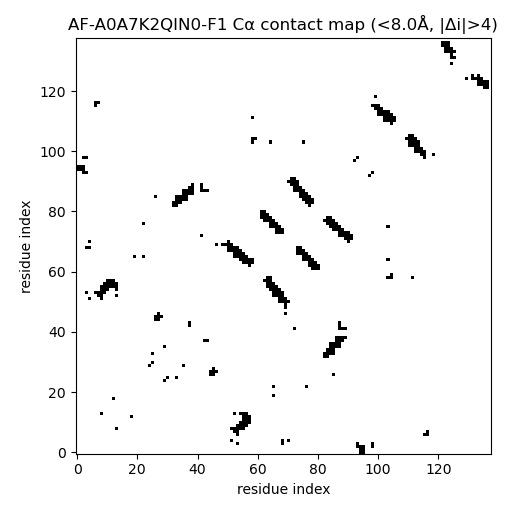11.955 3.775 0.697 1.00 81.19 106 ARG A CA 1
ATOM 782 C C . ARG A 1 106 ? 12.686 4.250 1.945 1.00 81.19 106 ARG A C 1
ATOM 784 O O . ARG A 1 106 ? 12.164 5.094 2.663 1.00 81.19 106 ARG A O 1
ATOM 791 N N . ASP A 1 107 ? 13.899 3.752 2.117 1.00 79.25 107 ASP A N 1
ATOM 792 C CA . ASP A 1 107 ? 14.839 4.160 3.157 1.00 79.25 107 ASP A CA 1
ATOM 793 C C . ASP A 1 107 ? 16.102 4.749 2.495 1.00 79.25 107 ASP A C 1
ATOM 795 O O . ASP A 1 107 ? 16.210 4.760 1.266 1.00 79.25 107 ASP A O 1
ATOM 799 N N . ALA A 1 108 ? 17.068 5.226 3.291 1.00 73.19 108 ALA A N 1
ATOM 800 C CA . ALA A 1 108 ? 18.245 6.003 2.857 1.00 73.19 108 ALA A CA 1
ATOM 801 C C . ALA A 1 108 ? 19.202 5.318 1.846 1.00 73.19 108 ALA A C 1
ATOM 803 O O . ALA A 1 108 ? 20.215 5.896 1.469 1.00 73.19 108 ALA A O 1
ATOM 804 N N . GLY A 1 109 ? 18.879 4.118 1.369 1.00 73.06 109 GLY A N 1
ATOM 805 C CA . GLY A 1 109 ? 19.615 3.425 0.309 1.00 73.06 109 GLY A CA 1
ATOM 806 C C . GLY A 1 109 ? 18.841 2.299 -0.380 1.00 73.06 109 GLY A C 1
ATOM 807 O O . GLY A 1 109 ? 19.331 1.739 -1.355 1.00 73.06 109 GLY A O 1
ATOM 808 N N . THR A 1 110 ? 17.624 1.985 0.076 1.00 78.69 110 THR A N 1
ATOM 809 C CA . THR A 1 110 ? 16.863 0.824 -0.401 1.00 78.69 110 THR A CA 1
ATOM 810 C C . THR A 1 110 ? 15.427 1.228 -0.675 1.00 78.69 110 THR A C 1
ATOM 812 O O . THR A 1 110 ? 14.807 1.939 0.114 1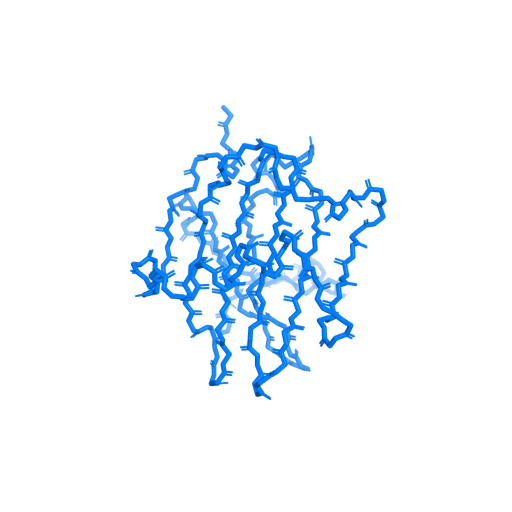.00 78.69 110 THR A O 1
ATOM 815 N N . ALA A 1 111 ? 14.875 0.754 -1.787 1.00 84.88 111 ALA A N 1
ATOM 816 C CA . ALA A 1 111 ? 13.463 0.916 -2.089 1.00 84.88 111 ALA A CA 1
ATOM 817 C C . ALA A 1 111 ? 12.894 -0.406 -2.583 1.00 84.88 111 ALA A C 1
ATOM 819 O O . ALA A 1 111 ? 13.313 -0.903 -3.631 1.00 84.88 111 ALA A O 1
ATOM 820 N N . GLN A 1 112 ? 11.920 -0.948 -1.856 1.00 87.75 112 GLN A N 1
ATOM 821 C CA . GLN A 1 112 ? 11.181 -2.102 -2.340 1.00 87.75 112 GLN A CA 1
ATOM 822 C C . GLN A 1 112 ? 10.051 -1.655 -3.251 1.00 87.75 112 GLN A C 1
ATOM 824 O O . GLN A 1 112 ? 9.312 -0.713 -2.947 1.00 87.75 112 GLN A O 1
ATOM 829 N N . ARG A 1 113 ? 9.922 -2.343 -4.384 1.00 89.12 113 ARG A N 1
ATOM 830 C CA . ARG A 1 113 ? 8.906 -2.057 -5.389 1.00 89.12 113 ARG A CA 1
ATOM 831 C C . ARG A 1 113 ? 8.093 -3.302 -5.693 1.00 89.12 113 ARG A C 1
ATOM 833 O O . ARG A 1 113 ? 8.651 -4.379 -5.869 1.00 89.12 113 ARG A O 1
ATOM 840 N N . LEU A 1 114 ? 6.785 -3.127 -5.809 1.00 90.12 114 LEU A N 1
ATOM 841 C CA . LEU A 1 114 ? 5.886 -4.116 -6.378 1.00 90.12 114 LEU A CA 1
ATOM 842 C C . LEU A 1 114 ? 5.729 -3.811 -7.865 1.00 90.12 114 LEU A C 1
ATOM 844 O O . LEU A 1 114 ? 5.240 -2.740 -8.213 1.00 90.12 114 LEU A O 1
ATOM 848 N N . LEU A 1 115 ? 6.161 -4.724 -8.729 1.00 90.88 115 LEU A N 1
ATOM 849 C CA . LEU A 1 115 ? 6.062 -4.565 -10.180 1.00 90.88 115 LEU A CA 1
ATOM 850 C C . LEU A 1 115 ? 4.688 -5.006 -10.701 1.00 90.88 115 LEU A C 1
ATOM 852 O O . LEU A 1 115 ? 3.999 -5.842 -10.098 1.00 90.88 115 LEU A O 1
ATOM 856 N N . ALA A 1 116 ? 4.289 -4.452 -11.842 1.00 89.12 116 ALA A N 1
ATOM 857 C CA . ALA A 1 116 ? 3.084 -4.881 -12.531 1.00 89.12 116 ALA A CA 1
ATOM 858 C C . ALA A 1 116 ? 3.156 -6.376 -12.881 1.00 89.12 116 ALA A C 1
ATOM 860 O O . ALA A 1 116 ? 4.229 -6.871 -13.226 1.00 89.12 116 ALA A O 1
ATOM 861 N N . PRO A 1 117 ? 2.037 -7.119 -12.792 1.00 87.31 117 PRO A N 1
ATOM 862 C CA . PRO A 1 117 ? 2.038 -8.572 -12.982 1.00 87.31 117 PRO A CA 1
ATOM 863 C C . PRO A 1 117 ? 2.494 -9.020 -14.378 1.00 87.31 117 PRO A C 1
ATOM 865 O O . PRO A 1 117 ? 2.935 -10.152 -14.529 1.00 87.31 117 PRO A O 1
ATOM 868 N N . TRP A 1 118 ? 2.414 -8.146 -15.383 1.00 85.25 118 TRP A N 1
ATOM 869 C CA . TRP A 1 118 ? 2.868 -8.420 -16.750 1.00 85.25 118 TRP A CA 1
ATOM 870 C C . TRP A 1 118 ? 4.342 -8.062 -17.005 1.00 85.25 118 TRP A C 1
ATOM 872 O O . TRP A 1 118 ? 4.830 -8.264 -18.116 1.00 85.25 118 TRP A O 1
ATOM 882 N N . ILE A 1 119 ? 5.065 -7.512 -16.022 1.00 85.81 119 ILE A N 1
ATOM 883 C CA . ILE A 1 119 ? 6.490 -7.197 -16.183 1.00 85.81 119 ILE A CA 1
ATOM 884 C C . ILE A 1 119 ? 7.314 -8.474 -16.046 1.00 85.81 119 ILE A C 1
ATOM 886 O O . ILE A 1 119 ? 7.352 -9.095 -14.987 1.00 85.81 119 ILE A O 1
ATOM 890 N N . VAL A 1 120 ? 8.020 -8.817 -17.124 1.00 81.50 120 VAL A N 1
ATOM 891 C CA . VAL A 1 120 ? 8.920 -9.979 -17.194 1.00 81.50 120 VAL A CA 1
ATOM 892 C C . VAL A 1 120 ? 10.359 -9.650 -16.792 1.00 81.50 120 VAL A C 1
ATOM 894 O O . VAL A 1 120 ? 11.074 -10.510 -16.290 1.00 81.50 120 VAL A O 1
ATOM 897 N N . THR A 1 121 ? 10.792 -8.403 -16.990 1.00 79.00 121 THR A N 1
ATOM 898 C CA . THR A 1 121 ? 12.162 -7.950 -16.714 1.00 79.00 121 THR A CA 1
ATOM 899 C C . THR A 1 121 ? 12.159 -6.529 -16.176 1.00 79.00 121 THR A C 1
ATOM 901 O O . THR A 1 121 ? 11.450 -5.670 -16.701 1.00 79.00 121 THR A O 1
ATOM 904 N N . ALA A 1 122 ? 13.004 -6.258 -15.185 1.00 83.44 122 ALA A N 1
ATOM 905 C CA . ALA A 1 122 ? 13.227 -4.921 -14.650 1.00 83.44 122 ALA A CA 1
ATOM 906 C C . ALA A 1 122 ? 14.719 -4.688 -14.382 1.00 83.44 122 ALA A C 1
ATOM 908 O O . ALA A 1 122 ? 15.465 -5.625 -14.100 1.00 83.44 122 ALA A O 1
ATOM 909 N N . GLY A 1 123 ? 15.145 -3.429 -14.469 1.00 83.88 123 GLY A N 1
ATOM 910 C CA . GLY A 1 123 ? 16.532 -3.033 -14.260 1.00 83.88 123 GLY A CA 1
ATOM 911 C C . GLY A 1 123 ? 16.671 -1.552 -13.925 1.00 83.88 123 GLY A C 1
ATOM 912 O O . GLY A 1 123 ? 15.705 -0.789 -13.981 1.00 83.88 123 GLY A O 1
ATOM 913 N N . VAL A 1 124 ? 17.884 -1.150 -13.556 1.00 84.62 124 VAL A N 1
ATOM 914 C CA . VAL A 1 124 ? 18.234 0.212 -13.142 1.00 84.62 124 VAL A CA 1
ATOM 915 C C . VAL A 1 124 ? 19.097 0.867 -14.218 1.00 84.62 124 VAL A C 1
ATOM 917 O O . VAL A 1 124 ? 20.084 0.283 -14.670 1.00 84.62 124 VAL A O 1
ATOM 920 N N . ARG A 1 125 ? 18.748 2.101 -14.605 1.00 86.12 125 ARG A N 1
ATOM 921 C CA . ARG A 1 125 ? 19.583 2.963 -15.454 1.00 86.12 125 ARG A CA 1
ATOM 922 C C . ARG A 1 125 ? 20.216 4.060 -14.609 1.00 86.12 125 ARG A C 1
ATOM 924 O O . ARG A 1 125 ? 19.547 4.662 -13.773 1.00 86.12 125 ARG A O 1
ATOM 931 N N . ASP A 1 126 ? 21.487 4.333 -14.864 1.00 84.88 126 ASP A N 1
ATOM 932 C CA . ASP A 1 126 ? 22.142 5.529 -14.354 1.00 84.88 126 ASP A CA 1
ATOM 933 C C . ASP A 1 126 ? 21.715 6.748 -15.183 1.00 84.88 126 ASP A C 1
ATOM 935 O O . ASP A 1 126 ? 21.959 6.797 -16.388 1.00 84.88 126 ASP A O 1
ATOM 939 N N . LEU A 1 127 ? 21.061 7.722 -14.548 1.00 86.44 127 LEU A N 1
ATOM 940 C CA . LEU A 1 127 ? 20.613 8.945 -15.222 1.00 86.44 127 LEU A CA 1
ATOM 941 C C . LEU A 1 127 ? 21.746 9.956 -15.443 1.00 86.44 127 LEU A C 1
ATOM 943 O O . LEU A 1 127 ? 21.597 10.853 -16.267 1.00 86.44 127 LEU A O 1
ATOM 947 N N . THR A 1 128 ? 22.882 9.796 -14.758 1.00 89.25 128 THR A N 1
ATOM 948 C CA . THR A 1 128 ? 24.097 10.589 -15.008 1.00 89.25 128 THR A CA 1
ATOM 949 C C . THR A 1 128 ? 24.899 10.051 -16.196 1.00 89.25 128 THR A C 1
ATOM 951 O O . THR A 1 128 ? 25.676 10.783 -16.803 1.00 89.25 128 THR A O 1
ATOM 954 N N . ALA A 1 129 ? 24.657 8.793 -16.580 1.00 86.06 129 ALA A N 1
ATOM 955 C CA . ALA A 1 129 ? 25.250 8.137 -17.740 1.00 86.06 129 ALA A CA 1
ATOM 956 C C . ALA A 1 129 ? 24.176 7.373 -18.545 1.00 86.06 129 ALA A C 1
ATOM 958 O O . ALA A 1 129 ? 24.219 6.141 -18.641 1.00 86.06 129 ALA A O 1
ATOM 959 N N . PRO A 1 130 ? 23.211 8.079 -19.170 1.00 80.00 130 PRO A N 1
ATOM 960 C CA . PRO A 1 130 ? 22.031 7.467 -19.782 1.00 80.00 130 PRO A CA 1
ATOM 961 C C . PRO A 1 130 ? 22.340 6.612 -21.018 1.00 80.00 130 PRO A C 1
ATOM 963 O O . PRO A 1 130 ? 21.449 5.926 -21.500 1.00 80.00 130 PRO A O 1
ATOM 966 N N . GLY A 1 131 ? 23.575 6.631 -21.535 1.00 83.44 131 GLY A N 1
ATOM 967 C CA . GLY A 1 131 ? 24.056 5.724 -22.583 1.00 83.44 131 GLY A CA 1
ATOM 968 C C . GLY A 1 131 ? 24.607 4.387 -22.062 1.00 83.44 131 GLY A C 1
ATOM 969 O O . GLY A 1 131 ? 24.706 3.434 -22.829 1.00 83.44 131 GLY A O 1
ATOM 970 N N . GLY A 1 132 ? 24.912 4.270 -20.764 1.00 83.62 132 GLY A N 1
ATOM 971 C CA . GLY A 1 132 ? 25.511 3.072 -20.157 1.00 83.62 132 GLY A CA 1
ATOM 972 C C . GLY A 1 132 ? 24.528 1.904 -19.983 1.00 83.62 132 GLY A C 1
ATOM 973 O O . GLY A 1 132 ? 23.319 2.122 -20.010 1.00 83.62 132 GLY A O 1
ATOM 974 N N . PRO A 1 133 ? 24.996 0.659 -19.804 1.00 83.50 133 PRO A N 1
ATOM 975 C CA . PRO A 1 133 ? 24.130 -0.521 -19.772 1.00 83.50 133 PRO A CA 1
ATOM 976 C C . PRO A 1 133 ? 23.093 -0.476 -18.637 1.00 83.50 133 PRO A C 1
ATOM 978 O O . PRO A 1 133 ? 23.347 0.060 -17.557 1.00 83.50 133 PRO A O 1
ATOM 981 N N . VAL A 1 134 ? 21.921 -1.076 -18.876 1.00 84.69 134 VAL A N 1
ATOM 982 C CA . VAL A 1 134 ? 20.923 -1.326 -17.822 1.00 84.69 134 VAL A CA 1
ATOM 983 C C . VAL A 1 134 ? 21.477 -2.390 -16.877 1.00 84.69 134 VAL A C 1
ATOM 985 O O . VAL A 1 134 ? 21.919 -3.447 -17.325 1.00 84.69 134 VAL A O 1
ATOM 988 N N . ARG A 1 135 ? 21.450 -2.119 -15.570 1.00 85.19 135 ARG A N 1
ATOM 989 C CA . ARG A 1 135 ? 21.878 -3.073 -14.538 1.00 85.19 135 ARG A CA 1
ATOM 990 C C . ARG A 1 135 ? 20.687 -3.865 -13.983 1.00 85.19 135 ARG A C 1
ATOM 992 O O . ARG A 1 135 ? 19.582 -3.320 -13.957 1.00 85.19 135 ARG A O 1
ATOM 999 N N . PRO A 1 136 ? 20.886 -5.102 -13.497 1.00 81.38 136 PRO A N 1
ATOM 1000 C CA . PRO A 1 136 ? 19.860 -5.832 -12.754 1.00 81.38 136 PRO A CA 1
ATOM 1001 C C . PRO A 1 136 ? 19.393 -5.070 -11.505 1.00 81.38 136 PRO A C 1
ATOM 1003 O O . PRO A 1 136 ? 20.110 -4.205 -10.992 1.00 81.38 136 PRO A O 1
ATOM 1006 N N . LEU A 1 137 ? 18.192 -5.390 -11.017 1.00 78.56 137 LEU A N 1
ATOM 1007 C CA . LEU A 1 137 ? 17.737 -4.905 -9.713 1.00 78.56 137 LEU A CA 1
ATOM 1008 C C . LEU A 1 137 ? 18.617 -5.506 -8.595 1.00 78.56 137 LEU A C 1
ATOM 1010 O O . LEU A 1 137 ? 18.942 -6.691 -8.683 1.00 78.56 137 LEU A O 1
ATOM 1014 N N . PRO A 1 138 ? 19.023 -4.700 -7.597 1.00 65.12 138 PRO A N 1
ATOM 1015 C CA . PRO A 1 138 ? 19.780 -5.166 -6.437 1.00 65.12 138 PRO A CA 1
ATOM 1016 C C . PRO A 1 138 ? 18.929 -5.986 -5.461 1.00 65.12 138 PRO A C 1
ATOM 1018 O O . PRO A 1 138 ? 17.684 -5.823 -5.467 1.00 65.12 138 PRO A O 1
#

Radius of gyration: 15.62 Å; Cα contacts (8 Å, |Δi|>4): 233; chains: 1; bounding box: 42×31×39 Å

pLDDT: mean 86.45, std 10.71, range [45.31, 97.94]

Sequence (138 aa):
RVDFTAWPARGARTGDRTLLARALGTWASPTSATVVTTAPTASAEPPEHPPQLLFAGDPGPGTAVVVFHDADRIVRYTERGGRRSLDIARTDDANVTTAAALTLTRDAGTAQRLLAPWIVTAGVRDLTAPGGPVRPLP

Secondary structure (DSSP, 8-state):
--SGGGPPPBSTTTT-HHHHHHHHHHHHS--TTEEEEE-TT---SPPSSPPEEEEEEEEETTEEEEEEE-SSEEEEEEEETTEEEEEEEE-TT--TTTT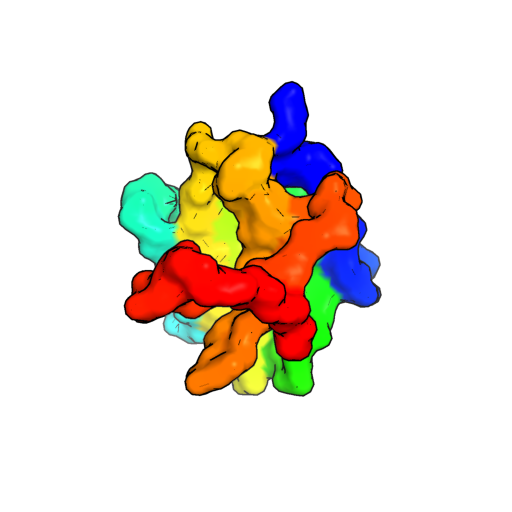TEEEEEE-SS-EEEEEPTT----EE--SSSTTSPPEEP-

Solvent-accessible surface area (backbone atoms only — not comparable to full-atom values): 8252 Å² total; per-residue (Å²): 139,60,31,71,90,74,46,66,66,37,59,90,37,68,80,40,61,69,61,51,49,51,47,52,48,40,51,64,55,65,51,94,78,41,49,75,44,64,38,90,93,37,78,79,70,56,73,95,54,91,54,46,56,44,34,16,31,66,90,44,92,71,27,40,34,38,30,36,34,62,85,48,34,39,38,37,33,36,40,44,88,92,40,41,35,37,43,33,35,69,35,86,78,46,35,68,86,59,42,42,59,44,77,75,46,76,59,104,87,51,66,47,66,51,65,36,91,84,64,89,77,74,61,44,70,50,83,95,47,74,88,56,77,72,38,70,69,130

Foldseek 3Di:
DDALVNAAEDEPCSVVVVVVCVLLVCLQPPDPQEAEAEDPPFDSHHAPDDWHWRYWYAPDVQKTWTWTHRPFWIWIWIDHPNGIYIYIYTCNPGDPVNRAWDFRDDDPPDTDIDGGPPDPADFDADPVCNVDDTHHDD